Protein AF-A0A955V9G9-F1 (afdb_monomer_lite)

Foldseek 3Di:
DDDDDDDDDDDDDDDDDDDDDDDDDPPPPPPPDDDDPDPPPPWPQPDPVDPKAKFKFKDDPRHTPDDRHGLVPDDEAEFFIKIWIFMPPQAQWWKWKWWFFPNDTDTQDTGGQ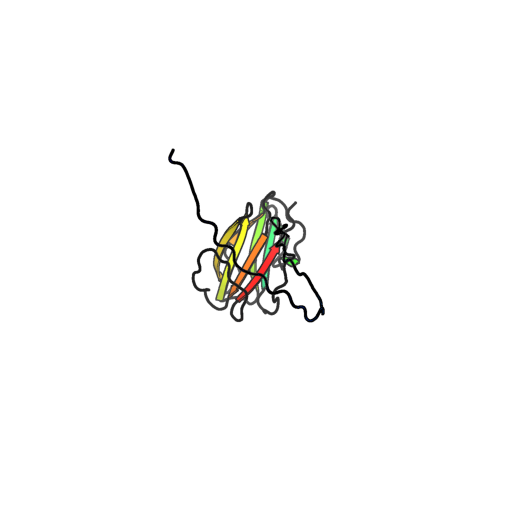HRRRTDPGIDTDHPPTQTKMKMKTFRDHDPDDPPDDDDDDPGIDIGMDGHRYD

Radius of gyration: 29.46 Å; chains: 1; bounding box: 74×49×81 Å

Secondary structure (DSSP, 8-state):
------------------------------------S----------TTSS-EEEEEEEETTEEEEEEEEGGG---B-TT-EEEEEEET-TT-EEEEEEEETTEEEEEEEEEPPTT-EEEEEEE--TTS--EEEEEEESSPPPP-SS-PPPPBTTEEEEEEE--B-

Structure (mmCIF, N/CA/C/O backbone):
data_AF-A0A955V9G9-F1
#
_entry.id   AF-A0A955V9G9-F1
#
loop_
_atom_site.group_PDB
_atom_site.id
_atom_site.type_symbol
_atom_site.label_atom_id
_atom_site.label_alt_id
_atom_site.label_comp_id
_atom_site.label_asym_id
_atom_site.label_entity_id
_atom_site.label_seq_id
_atom_site.pdbx_PDB_ins_code
_atom_site.Cartn_x
_atom_site.Cartn_y
_atom_site.Cartn_z
_atom_site.occupancy
_atom_site.B_iso_or_equiv
_atom_site.auth_seq_id
_atom_site.auth_comp_id
_atom_site.auth_asym_id
_atom_site.auth_atom_id
_atom_site.pdbx_PDB_model_num
ATOM 1 N N . MET A 1 1 ? -53.532 25.457 -41.464 1.00 41.25 1 MET A N 1
ATOM 2 C CA . MET A 1 1 ? -54.777 25.384 -42.254 1.00 41.25 1 MET A CA 1
ATOM 3 C C . MET A 1 1 ? -54.406 25.547 -43.714 1.00 41.25 1 MET A C 1
ATOM 5 O O . MET A 1 1 ? -54.031 26.644 -44.093 1.00 41.25 1 MET A O 1
ATOM 9 N N . ASN A 1 2 ? -54.375 24.443 -44.461 1.00 40.41 2 ASN A N 1
ATOM 10 C CA . ASN A 1 2 ? -54.695 24.368 -45.887 1.00 40.41 2 ASN A CA 1
ATOM 11 C C . ASN A 1 2 ? -54.819 22.885 -46.259 1.00 40.41 2 ASN A C 1
ATOM 13 O O . ASN A 1 2 ? -53.961 22.071 -45.922 1.00 40.41 2 ASN A O 1
ATOM 17 N N . ASP A 1 3 ? -55.967 22.597 -46.852 1.00 42.75 3 ASP A N 1
ATOM 18 C CA . ASP A 1 3 ? -56.542 21.314 -47.231 1.00 42.75 3 ASP A CA 1
ATOM 19 C C . ASP A 1 3 ? -55.860 20.641 -48.430 1.00 42.75 3 ASP A C 1
ATOM 21 O O . ASP A 1 3 ? -55.331 21.332 -49.295 1.00 42.75 3 ASP A O 1
ATOM 25 N N . ALA A 1 4 ? -56.024 19.307 -48.474 1.00 45.94 4 ALA A N 1
ATOM 26 C CA . ALA A 1 4 ? -56.346 18.458 -49.637 1.00 45.94 4 ALA A CA 1
ATOM 27 C C . ALA A 1 4 ? -55.446 18.503 -50.901 1.00 45.94 4 ALA A C 1
ATOM 29 O O . ALA A 1 4 ? -54.934 19.526 -51.314 1.00 45.94 4 ALA A O 1
ATOM 30 N N . ALA A 1 5 ? -55.285 17.466 -51.718 1.00 47.00 5 ALA A N 1
ATOM 31 C CA . ALA A 1 5 ? -55.581 16.041 -51.711 1.00 47.00 5 ALA A CA 1
ATOM 32 C C . ALA A 1 5 ? -55.062 15.482 -53.061 1.00 47.00 5 ALA A C 1
ATOM 34 O O . ALA A 1 5 ? -54.834 16.228 -54.010 1.00 47.00 5 ALA A O 1
ATOM 35 N N . HIS A 1 6 ? -54.999 14.150 -53.150 1.00 41.59 6 HIS A N 1
ATOM 36 C CA . HIS A 1 6 ? -55.002 13.327 -54.370 1.00 41.59 6 HIS A CA 1
ATOM 37 C C . HIS A 1 6 ? -53.745 13.300 -55.264 1.00 41.59 6 HIS A C 1
ATOM 39 O O . HIS A 1 6 ? -53.447 14.229 -56.004 1.00 41.59 6 HIS A O 1
ATOM 45 N N . ARG A 1 7 ? -53.178 12.097 -55.430 1.00 47.81 7 ARG A N 1
ATOM 46 C CA . ARG A 1 7 ? -53.623 11.185 -56.503 1.00 47.81 7 ARG A CA 1
ATOM 47 C C . ARG A 1 7 ? -53.166 9.749 -56.258 1.00 47.81 7 ARG A C 1
ATOM 49 O O . ARG A 1 7 ? -51.995 9.472 -56.030 1.00 47.81 7 ARG A O 1
ATOM 56 N N . ALA A 1 8 ? -54.149 8.861 -56.343 1.00 44.66 8 ALA A N 1
ATOM 57 C CA . ALA A 1 8 ? -53.995 7.426 -56.475 1.00 44.66 8 ALA A CA 1
ATOM 58 C C . ALA A 1 8 ? -53.426 7.070 -57.858 1.00 44.66 8 ALA A C 1
ATOM 60 O O . ALA A 1 8 ? -53.760 7.707 -58.856 1.00 44.66 8 ALA A O 1
ATOM 61 N N . GLY A 1 9 ? -52.625 6.010 -57.908 1.00 43.47 9 GLY A N 1
ATOM 62 C CA . GLY A 1 9 ? -52.141 5.390 -59.136 1.00 43.47 9 GLY A CA 1
ATOM 63 C C . GLY A 1 9 ? -51.845 3.922 -58.870 1.00 43.47 9 GLY A C 1
ATOM 64 O O . GLY A 1 9 ? -50.715 3.551 -58.582 1.00 43.47 9 GLY A O 1
ATOM 65 N N . ALA A 1 10 ? -52.898 3.108 -58.885 1.00 53.09 10 ALA A N 1
ATOM 66 C CA . ALA A 1 10 ? -52.824 1.663 -58.764 1.00 53.09 10 ALA A CA 1
ATOM 67 C C . ALA A 1 10 ? -52.354 1.034 -60.080 1.00 53.09 10 ALA A C 1
ATOM 69 O O . ALA A 1 10 ? -52.931 1.320 -61.127 1.00 53.09 10 ALA A O 1
ATOM 70 N N . SER A 1 11 ? -51.419 0.084 -60.021 1.00 49.78 11 SER A N 1
ATOM 71 C CA . SER A 1 11 ? -51.356 -0.968 -61.039 1.00 49.78 11 SER A CA 1
ATOM 72 C C . SER A 1 11 ? -50.541 -2.188 -60.605 1.00 49.78 11 SER A C 1
ATOM 74 O O . SER A 1 11 ? -49.318 -2.171 -60.610 1.00 49.78 11 SER A O 1
ATOM 76 N N . ARG A 1 12 ? -51.308 -3.262 -60.381 1.00 57.62 12 ARG A N 1
ATOM 77 C CA . ARG A 1 12 ? -51.084 -4.642 -60.845 1.00 57.62 12 ARG A CA 1
ATOM 78 C C . ARG A 1 12 ? -50.091 -5.519 -60.076 1.00 57.62 12 ARG A C 1
ATOM 80 O O . ARG A 1 12 ? -48.900 -5.571 -60.349 1.00 57.62 12 ARG A O 1
ATOM 87 N N . LEU A 1 13 ? -50.718 -6.318 -59.207 1.00 46.97 13 LEU A N 1
ATOM 88 C CA . LEU A 1 13 ? -50.333 -7.667 -58.809 1.00 46.97 13 LEU A CA 1
ATOM 89 C C . LEU A 1 13 ? -49.815 -8.510 -59.986 1.00 46.97 13 LEU A C 1
ATOM 91 O O . LEU A 1 13 ? -50.488 -8.618 -61.011 1.00 46.97 13 LEU A O 1
ATOM 95 N N . TRP A 1 14 ? -48.731 -9.237 -59.728 1.00 47.66 14 TRP A N 1
ATOM 96 C CA . TRP A 1 14 ? -48.555 -10.608 -60.197 1.00 47.66 14 TRP A CA 1
ATOM 97 C C . TRP A 1 14 ? -48.210 -11.484 -58.989 1.00 47.66 14 TRP A C 1
ATOM 99 O O . TRP A 1 14 ? -47.221 -11.254 -58.299 1.00 47.66 14 TRP A O 1
ATOM 109 N N . LEU A 1 15 ? -49.080 -12.458 -58.721 1.00 51.09 15 LEU A N 1
ATOM 110 C CA . LEU A 1 15 ? -48.867 -13.573 -57.804 1.00 51.09 15 LEU A CA 1
ATOM 111 C C . LEU A 1 15 ? -48.459 -14.791 -58.637 1.00 51.09 15 LEU A C 1
ATOM 113 O O . LEU A 1 15 ? -49.222 -15.204 -59.506 1.00 51.09 15 LEU A O 1
ATOM 117 N N . ALA A 1 16 ? -47.301 -15.370 -58.333 1.00 50.06 16 ALA A N 1
ATOM 118 C CA . ALA A 1 16 ? -46.989 -16.797 -58.472 1.00 50.06 16 ALA A CA 1
ATOM 119 C C . ALA A 1 16 ? -45.667 -17.029 -57.713 1.00 50.06 16 ALA A C 1
ATOM 121 O O . ALA A 1 16 ? -44.624 -16.535 -58.121 1.00 50.06 16 ALA A O 1
ATOM 122 N N . ALA A 1 17 ? -45.708 -17.479 -56.458 1.00 46.53 17 ALA A N 1
ATOM 123 C CA . ALA A 1 17 ? -45.807 -18.884 -56.053 1.00 46.53 17 ALA A CA 1
ATOM 124 C C . ALA A 1 17 ? -44.524 -19.673 -56.372 1.00 46.53 17 ALA A C 1
ATOM 126 O O . ALA A 1 17 ? -44.299 -20.088 -57.503 1.00 46.53 17 ALA A O 1
ATOM 127 N N . GLY A 1 18 ? -43.713 -19.916 -55.340 1.00 43.50 18 GLY A N 1
ATOM 128 C CA . GLY A 1 18 ? -42.586 -20.838 -55.416 1.00 43.50 18 GLY A CA 1
ATOM 129 C C . GLY A 1 18 ? -41.781 -20.904 -54.121 1.00 43.50 18 GLY A C 1
ATOM 130 O O . GLY A 1 18 ? -40.906 -20.078 -53.908 1.00 43.50 18 GLY A O 1
ATOM 131 N N . GLY A 1 19 ? -42.054 -21.919 -53.297 1.00 39.66 19 GLY A N 1
ATOM 132 C CA . GLY A 1 19 ? -41.047 -22.515 -52.412 1.00 39.66 19 GLY A CA 1
ATOM 133 C C . GLY A 1 19 ? -41.021 -22.029 -50.965 1.00 39.66 19 GLY A C 1
ATOM 134 O O . GLY A 1 19 ? -40.271 -21.130 -50.610 1.00 39.66 19 GLY A O 1
ATOM 135 N N . ALA A 1 20 ? -41.785 -22.704 -50.108 1.00 46.97 20 ALA A N 1
ATOM 136 C CA . ALA A 1 20 ? -41.552 -22.729 -48.671 1.00 46.97 20 ALA A CA 1
ATOM 137 C C . ALA A 1 20 ? -40.327 -23.600 -48.343 1.00 46.97 20 ALA A C 1
ATOM 139 O O . ALA A 1 20 ? -40.288 -24.750 -48.767 1.00 46.97 20 ALA A O 1
ATOM 140 N N . LEU A 1 21 ? -39.371 -23.049 -47.589 1.00 42.97 21 LEU A N 1
ATOM 141 C CA . LEU A 1 21 ? -38.311 -23.689 -46.782 1.00 42.97 21 LEU A CA 1
ATOM 142 C C . LEU A 1 21 ? -37.390 -22.526 -46.376 1.00 42.97 21 LEU A C 1
ATOM 144 O O . LEU A 1 21 ? -36.852 -21.864 -47.246 1.00 42.97 21 LEU A O 1
ATOM 148 N N . GLY A 1 22 ? -37.151 -22.130 -45.138 1.00 38.53 22 GLY A N 1
ATOM 149 C CA . GLY A 1 22 ? -37.406 -22.658 -43.814 1.00 38.53 22 GLY A CA 1
ATOM 150 C C . GLY A 1 22 ? -36.486 -21.862 -42.870 1.00 38.53 22 GLY A C 1
ATOM 151 O O . GLY A 1 22 ? -35.468 -21.329 -43.299 1.00 38.53 22 GLY A O 1
ATOM 152 N N . LEU A 1 23 ? -36.856 -21.834 -41.593 1.00 44.22 23 LEU A N 1
ATOM 153 C CA . LEU A 1 23 ? -36.069 -21.408 -40.432 1.00 44.22 23 LEU A CA 1
ATOM 154 C C . LEU A 1 23 ? -35.843 -19.910 -40.129 1.00 44.22 23 LEU A C 1
ATOM 156 O O . LEU A 1 23 ? -35.177 -19.163 -40.833 1.00 44.22 23 LEU A O 1
ATOM 160 N N . ALA A 1 24 ? -36.276 -19.613 -38.899 1.00 46.38 24 ALA A N 1
ATOM 161 C CA . ALA A 1 24 ? -35.689 -18.702 -37.922 1.00 46.38 24 ALA A CA 1
ATOM 162 C C . ALA A 1 24 ? -35.933 -17.199 -38.113 1.00 46.38 24 ALA A C 1
ATOM 164 O O . ALA A 1 24 ? -35.082 -16.424 -38.536 1.00 46.38 24 ALA A O 1
ATOM 165 N N . VAL A 1 25 ? -37.097 -16.781 -37.613 1.00 46.12 25 VAL A N 1
ATOM 166 C CA . VAL A 1 25 ? -37.274 -15.462 -37.005 1.00 46.12 25 VAL A CA 1
ATOM 167 C C . VAL A 1 25 ? -36.292 -15.345 -35.836 1.00 46.12 25 VAL A C 1
ATOM 169 O O . VAL A 1 25 ? -36.479 -15.979 -34.801 1.00 46.12 25 VAL A O 1
ATOM 172 N N . ALA A 1 26 ? -35.259 -14.527 -35.993 1.00 46.03 26 ALA A N 1
ATOM 173 C CA . ALA A 1 26 ? -34.509 -13.974 -34.875 1.00 46.03 26 ALA A CA 1
ATOM 174 C C . ALA A 1 26 ? -34.739 -12.460 -34.866 1.00 46.03 26 ALA A C 1
ATOM 176 O O . ALA A 1 26 ? -33.913 -11.672 -35.317 1.00 46.03 26 ALA A O 1
ATOM 177 N N . THR A 1 27 ? -35.906 -12.042 -34.377 1.00 44.25 27 THR A N 1
ATOM 178 C CA . THR A 1 27 ? -36.090 -10.682 -33.867 1.00 44.25 27 THR A CA 1
ATOM 179 C C . THR A 1 27 ? -35.136 -10.511 -32.695 1.00 44.25 27 THR A C 1
ATOM 181 O O . THR A 1 27 ? -35.395 -10.986 -31.591 1.00 44.25 27 THR A O 1
ATOM 184 N N . PHE A 1 28 ? -34.005 -9.863 -32.954 1.00 37.34 28 PHE A N 1
ATOM 185 C CA . PHE A 1 28 ? -33.063 -9.450 -31.928 1.00 37.34 28 PHE A CA 1
ATOM 186 C C . PHE A 1 28 ? -33.677 -8.256 -31.187 1.00 37.34 28 PHE A C 1
ATOM 188 O O . PHE A 1 28 ? -33.448 -7.094 -31.515 1.00 37.34 28 PHE A O 1
ATOM 195 N N . VAL A 1 29 ? -34.546 -8.549 -30.222 1.00 42.69 29 VAL A N 1
ATOM 196 C CA . VAL A 1 29 ? -34.969 -7.567 -29.227 1.00 42.69 29 VAL A CA 1
ATOM 197 C C . VAL A 1 29 ? -33.772 -7.374 -28.301 1.00 42.69 29 VAL A C 1
ATOM 199 O O . VAL A 1 29 ? -33.493 -8.221 -27.455 1.00 42.69 29 VAL A O 1
ATOM 202 N N . LEU A 1 30 ? -33.042 -6.272 -28.482 1.00 40.03 30 LEU A N 1
ATOM 203 C CA . LEU A 1 30 ? -32.078 -5.773 -27.500 1.00 40.03 30 LEU A CA 1
ATOM 204 C C . LEU A 1 30 ? -32.852 -5.324 -26.253 1.00 40.03 30 LEU A C 1
ATOM 206 O O . LEU A 1 30 ? -33.160 -4.150 -26.063 1.00 40.03 30 LEU A O 1
ATOM 210 N N . LEU A 1 31 ? -33.207 -6.292 -25.412 1.00 41.94 31 LEU A N 1
ATOM 211 C CA . LEU A 1 31 ? -33.536 -6.068 -24.013 1.00 41.94 31 LEU A CA 1
ATOM 212 C C . LEU A 1 31 ? -32.238 -5.661 -23.310 1.00 41.94 31 LEU A C 1
ATOM 214 O O . LEU A 1 31 ? -31.481 -6.502 -22.833 1.00 41.94 31 LEU A O 1
ATOM 218 N N . SER A 1 32 ? -31.973 -4.357 -23.272 1.00 44.78 32 SER A N 1
ATOM 219 C CA . SER A 1 32 ? -30.945 -3.739 -22.430 1.00 44.78 32 SER A CA 1
ATOM 220 C C . SER A 1 32 ? -31.371 -3.806 -20.961 1.00 44.78 32 SER A C 1
ATOM 222 O O . SER A 1 32 ? -31.716 -2.797 -20.350 1.00 44.78 32 SER A O 1
ATOM 224 N N . VAL A 1 33 ? -31.398 -5.017 -20.403 1.00 46.12 33 VAL A N 1
ATOM 225 C CA . VAL A 1 33 ? -31.645 -5.253 -18.982 1.00 46.12 33 VAL A CA 1
ATOM 226 C C . VAL A 1 33 ? -30.311 -5.538 -18.295 1.00 46.12 33 VAL A C 1
ATOM 228 O O . VAL A 1 33 ? -29.695 -6.574 -18.515 1.00 46.12 33 VAL A O 1
ATOM 231 N N . ALA A 1 34 ? -29.932 -4.576 -17.452 1.00 46.41 34 ALA A N 1
ATOM 232 C CA . ALA A 1 34 ? -29.085 -4.671 -16.264 1.00 46.41 34 ALA A CA 1
ATOM 233 C C . ALA A 1 34 ? -27.625 -5.155 -16.405 1.00 46.41 34 ALA A C 1
ATOM 235 O O . ALA A 1 34 ? -27.334 -6.343 -16.492 1.00 46.41 34 ALA A O 1
ATOM 236 N N . ARG A 1 35 ? -26.690 -4.228 -16.161 1.00 43.25 35 ARG A N 1
ATOM 237 C CA . ARG A 1 35 ? -25.701 -4.431 -15.091 1.00 43.25 35 ARG A CA 1
ATOM 238 C C . ARG A 1 35 ? -25.774 -3.231 -14.151 1.00 43.25 35 ARG A C 1
ATOM 240 O O . ARG A 1 35 ? -25.554 -2.101 -14.576 1.00 43.25 35 ARG A O 1
ATOM 247 N N . GLY A 1 36 ? -26.214 -3.491 -12.922 1.00 35.81 36 GLY A N 1
ATOM 248 C CA . GLY A 1 36 ? -26.184 -2.533 -11.821 1.00 35.81 36 GLY A CA 1
ATOM 249 C C . GLY A 1 36 ? -24.745 -2.216 -11.389 1.00 35.81 36 GLY A C 1
ATOM 250 O O . GLY A 1 36 ? -23.806 -2.810 -11.923 1.00 35.81 36 GLY A O 1
ATOM 251 N N . PRO A 1 37 ? -24.572 -1.256 -10.467 1.00 49.44 37 PRO A N 1
ATOM 252 C CA . PRO A 1 37 ? -23.264 -0.827 -9.995 1.00 49.44 37 PRO A CA 1
ATOM 253 C C . PRO A 1 37 ? -22.626 -1.920 -9.127 1.00 49.44 37 PRO A C 1
ATOM 255 O O . PRO A 1 37 ? -23.337 -2.669 -8.462 1.00 49.44 37 PRO A O 1
ATOM 258 N N . ASP A 1 38 ? -21.296 -1.979 -9.144 1.00 44.91 38 ASP A N 1
ATOM 259 C CA . ASP A 1 38 ? -20.478 -2.709 -8.171 1.00 44.91 38 ASP A CA 1
ATOM 260 C C . ASP A 1 38 ? -20.820 -4.199 -8.006 1.00 44.91 38 ASP A C 1
ATOM 262 O O . ASP A 1 38 ? -21.136 -4.689 -6.922 1.00 44.91 38 ASP A O 1
ATOM 266 N N . GLU A 1 39 ? -20.650 -4.976 -9.078 1.00 37.69 39 GLU A N 1
ATOM 267 C CA . GLU A 1 39 ? -20.232 -6.359 -8.866 1.00 37.69 39 GLU A CA 1
ATOM 268 C C . GLU A 1 39 ? -18.779 -6.279 -8.405 1.00 37.69 39 GLU A C 1
ATOM 270 O O . GLU A 1 39 ? -17.881 -6.027 -9.211 1.00 37.69 39 GLU A O 1
ATOM 275 N N . ALA A 1 40 ? -18.582 -6.374 -7.086 1.00 43.44 40 ALA A N 1
ATOM 276 C CA . ALA A 1 40 ? -17.289 -6.527 -6.447 1.00 43.44 40 ALA A CA 1
ATOM 277 C C . ALA A 1 40 ? -16.521 -7.612 -7.202 1.00 43.44 40 ALA A C 1
ATOM 279 O O . ALA A 1 40 ? -16.743 -8.811 -7.006 1.00 43.44 40 ALA A O 1
ATOM 280 N N . ALA A 1 41 ? -15.663 -7.173 -8.122 1.00 35.09 41 ALA A N 1
ATOM 281 C CA . ALA A 1 41 ? -14.718 -8.028 -8.788 1.00 35.09 41 ALA A CA 1
ATOM 282 C C . ALA A 1 41 ? -13.890 -8.632 -7.662 1.00 35.09 41 ALA A C 1
ATOM 284 O O . ALA A 1 41 ? -13.077 -7.957 -7.030 1.00 35.09 41 ALA A O 1
ATOM 285 N N . ARG A 1 42 ? -14.170 -9.903 -7.360 1.00 39.06 42 ARG A N 1
ATOM 286 C CA . ARG A 1 42 ? -13.248 -10.772 -6.641 1.00 39.06 42 ARG A CA 1
ATOM 287 C C . ARG A 1 42 ? -11.892 -10.500 -7.291 1.00 39.06 42 ARG A C 1
ATOM 289 O O . ARG A 1 42 ? -11.851 -10.611 -8.517 1.00 39.06 42 ARG A O 1
ATOM 296 N N . PRO A 1 43 ? -10.863 -10.042 -6.556 1.00 41.41 43 PRO A N 1
ATOM 297 C CA . PRO A 1 43 ? -9.617 -9.663 -7.191 1.00 41.41 43 PRO A CA 1
ATOM 298 C C . PRO A 1 43 ? -9.135 -10.888 -7.954 1.00 41.41 43 PRO A C 1
ATOM 300 O O . PRO A 1 43 ? -8.804 -11.915 -7.359 1.00 41.41 43 PRO A O 1
ATOM 303 N N . ASP A 1 44 ? -9.172 -10.802 -9.284 1.00 34.34 44 ASP A N 1
ATOM 304 C CA . ASP A 1 44 ? -8.331 -11.646 -10.096 1.00 34.34 44 ASP A CA 1
ATOM 305 C C . ASP A 1 44 ? -6.939 -11.364 -9.550 1.00 34.34 44 ASP A C 1
ATOM 307 O O . ASP A 1 44 ? -6.457 -10.229 -9.613 1.00 34.34 44 ASP A O 1
ATOM 311 N N . ALA A 1 45 ? -6.336 -12.376 -8.931 1.00 42.78 45 ALA A N 1
ATOM 312 C CA . ALA A 1 45 ? -4.917 -12.418 -8.641 1.00 42.78 45 ALA A CA 1
ATOM 313 C C . ALA A 1 45 ? -4.188 -12.387 -9.994 1.00 42.78 45 ALA A C 1
ATOM 315 O O . ALA A 1 45 ? -3.670 -13.390 -10.484 1.00 42.78 45 ALA A O 1
ATOM 316 N N . ALA A 1 46 ? -4.254 -11.242 -10.669 1.00 40.53 46 ALA A N 1
ATOM 317 C CA . ALA A 1 46 ? -3.694 -11.004 -11.972 1.00 40.53 46 ALA A CA 1
ATOM 318 C C . ALA A 1 46 ? -2.185 -10.896 -11.768 1.00 40.53 46 ALA A C 1
ATOM 320 O O . ALA A 1 46 ? -1.640 -9.847 -11.453 1.00 40.53 46 ALA A O 1
ATOM 321 N N . ALA A 1 47 ? -1.542 -12.053 -11.914 1.00 41.19 47 ALA A N 1
ATOM 322 C CA . ALA A 1 47 ? -0.105 -12.263 -11.956 1.00 41.19 47 ALA A CA 1
ATOM 323 C C . ALA A 1 47 ? 0.672 -11.854 -10.689 1.00 41.19 47 ALA A C 1
ATOM 325 O O . ALA A 1 47 ? 1.557 -11.002 -10.723 1.00 41.19 47 ALA A O 1
ATOM 326 N N . ALA A 1 48 ? 0.507 -12.642 -9.622 1.00 41.09 48 ALA A N 1
ATOM 327 C CA . ALA A 1 48 ? 1.549 -12.873 -8.609 1.00 41.09 48 ALA A CA 1
ATOM 328 C C . ALA A 1 48 ? 2.767 -13.653 -9.182 1.00 41.09 48 ALA A C 1
ATOM 330 O O . ALA A 1 48 ? 3.296 -14.566 -8.555 1.00 41.09 48 ALA A O 1
ATOM 331 N N . GLY A 1 49 ? 3.179 -13.346 -10.418 1.00 40.25 49 GLY A N 1
ATOM 332 C CA . GLY A 1 49 ? 4.343 -13.932 -11.099 1.00 40.25 49 GLY A CA 1
ATOM 333 C C . GLY A 1 49 ? 5.615 -13.095 -10.950 1.00 40.25 49 GLY A C 1
ATOM 334 O O . GLY A 1 49 ? 6.658 -13.442 -11.497 1.00 40.25 49 GLY A O 1
ATOM 335 N N . GLY A 1 50 ? 5.522 -11.980 -10.228 1.00 57.62 50 GLY A N 1
ATOM 336 C CA . GLY A 1 50 ? 6.640 -11.123 -9.883 1.00 57.62 50 GLY A CA 1
ATOM 337 C C . GLY A 1 50 ? 7.393 -11.579 -8.644 1.00 57.62 50 GLY A C 1
ATOM 338 O O . GLY A 1 50 ? 6.795 -12.071 -7.692 1.00 57.62 50 GLY A O 1
ATOM 339 N N . THR A 1 51 ? 8.710 -11.372 -8.613 1.00 70.94 51 THR A N 1
ATOM 340 C CA . THR A 1 51 ? 9.507 -11.563 -7.389 1.00 70.94 51 THR A CA 1
ATOM 341 C C . THR A 1 51 ? 9.231 -10.486 -6.337 1.00 70.94 51 THR A C 1
ATOM 343 O O . THR A 1 51 ? 9.433 -10.739 -5.153 1.00 70.94 51 THR A O 1
ATOM 346 N N . ARG A 1 52 ? 8.746 -9.307 -6.754 1.00 88.12 52 ARG A N 1
ATOM 347 C CA . ARG A 1 52 ? 8.498 -8.147 -5.888 1.00 88.12 52 ARG A CA 1
ATOM 348 C C . ARG A 1 52 ? 7.189 -8.318 -5.132 1.00 88.12 52 ARG A C 1
ATOM 350 O O . ARG A 1 52 ? 6.195 -8.752 -5.710 1.00 88.12 52 ARG A O 1
ATOM 357 N N . ARG A 1 53 ? 7.166 -7.951 -3.851 1.00 90.12 53 ARG A N 1
ATOM 358 C CA . ARG A 1 53 ? 5.963 -8.080 -3.012 1.00 90.12 53 ARG A CA 1
ATOM 359 C C . ARG A 1 53 ? 5.724 -6.825 -2.202 1.00 90.12 53 ARG A C 1
ATOM 361 O O . ARG A 1 53 ? 6.653 -6.310 -1.586 1.00 90.12 53 ARG A O 1
ATOM 368 N N . VAL A 1 54 ? 4.477 -6.366 -2.186 1.00 92.69 54 VAL A N 1
ATOM 369 C CA . VAL A 1 54 ? 4.037 -5.312 -1.270 1.00 92.69 54 VAL A CA 1
ATOM 370 C C . VAL A 1 54 ? 3.730 -5.953 0.078 1.00 92.69 54 VAL A C 1
ATOM 372 O O . VAL A 1 54 ? 2.975 -6.920 0.162 1.00 92.69 54 VAL A O 1
ATOM 375 N N . GLU A 1 55 ? 4.332 -5.406 1.121 1.00 95.31 55 GLU A N 1
ATOM 376 C CA . GLU A 1 55 ? 4.204 -5.845 2.504 1.00 95.31 55 GLU A CA 1
ATOM 377 C C . GLU A 1 55 ? 3.816 -4.655 3.374 1.00 95.31 55 GLU A C 1
ATOM 379 O O . GLU A 1 55 ? 4.109 -3.502 3.046 1.00 95.31 55 GLU A O 1
ATOM 384 N N . VAL A 1 56 ? 3.186 -4.919 4.512 1.00 95.88 56 VAL A N 1
ATOM 385 C CA . VAL A 1 56 ? 2.843 -3.883 5.480 1.00 95.88 56 VAL A CA 1
ATOM 386 C C . VAL A 1 56 ? 3.268 -4.256 6.889 1.00 95.88 56 VAL A C 1
ATOM 388 O O . VAL A 1 56 ? 3.204 -5.410 7.313 1.00 95.88 56 VAL A O 1
ATOM 391 N N . THR 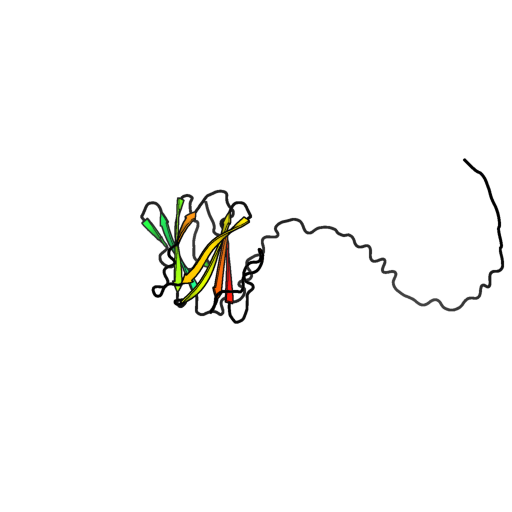A 1 57 ? 3.664 -3.237 7.637 1.00 96.88 57 THR A N 1
ATOM 392 C CA . THR A 1 57 ? 3.770 -3.289 9.092 1.00 96.88 57 THR A CA 1
ATOM 393 C C . THR A 1 57 ? 2.601 -2.510 9.669 1.00 96.88 57 THR A C 1
ATOM 395 O O . THR A 1 57 ? 2.417 -1.338 9.345 1.00 96.88 57 THR A O 1
ATOM 398 N N . VAL A 1 58 ? 1.804 -3.148 10.521 1.00 96.38 58 VAL A N 1
ATOM 399 C CA . VAL A 1 58 ? 0.611 -2.542 11.121 1.00 96.38 58 VAL A CA 1
ATOM 400 C C . VAL A 1 58 ? 0.831 -2.368 12.613 1.00 96.38 58 VAL A C 1
ATOM 402 O O . VAL A 1 58 ? 1.219 -3.314 13.297 1.00 96.38 58 VAL A O 1
ATOM 405 N N . ALA A 1 59 ? 0.537 -1.181 13.133 1.00 97.25 59 ALA A N 1
ATOM 406 C CA . ALA A 1 59 ? 0.625 -0.877 14.552 1.00 97.25 59 ALA A CA 1
ATOM 407 C C . ALA A 1 59 ? -0.669 -0.257 15.091 1.00 97.25 59 ALA A C 1
ATOM 409 O O . ALA A 1 59 ? -1.217 0.678 14.505 1.00 97.25 59 ALA A O 1
ATOM 410 N N . ARG A 1 60 ? -1.091 -0.715 16.274 1.00 95.75 60 ARG A N 1
ATOM 411 C CA . ARG A 1 60 ? -2.224 -0.178 17.036 1.00 95.75 60 ARG A CA 1
ATOM 412 C C . ARG A 1 60 ? -1.731 0.407 18.345 1.00 95.75 60 ARG A C 1
ATOM 414 O O . ARG A 1 60 ? -1.106 -0.295 19.135 1.00 95.75 60 ARG A O 1
ATOM 421 N N . ALA A 1 61 ? -1.994 1.694 18.573 1.00 93.62 61 ALA A N 1
ATOM 422 C CA . ALA A 1 61 ? -1.582 2.396 19.794 1.00 93.62 61 ALA A CA 1
ATOM 423 C C . ALA A 1 61 ? -0.094 2.166 20.169 1.00 93.62 61 ALA A C 1
ATOM 425 O O . ALA A 1 61 ? 0.253 2.014 21.335 1.00 93.62 61 ALA A O 1
ATOM 426 N N . GLY A 1 62 ? 0.785 2.102 19.160 1.00 91.31 62 GLY A N 1
ATOM 427 C CA . GLY A 1 62 ? 2.226 1.875 19.337 1.00 91.31 62 GLY A CA 1
ATOM 428 C C . GLY A 1 62 ? 2.664 0.409 19.451 1.00 91.31 62 GLY A C 1
ATOM 429 O O . GLY A 1 62 ? 3.861 0.157 19.498 1.00 91.31 62 GLY A O 1
ATOM 430 N N . THR A 1 63 ? 1.736 -0.550 19.448 1.00 96.44 63 THR A N 1
ATOM 431 C CA . THR A 1 63 ? 2.046 -1.988 19.433 1.00 96.44 63 THR A CA 1
ATOM 432 C C . THR A 1 63 ? 1.978 -2.527 18.011 1.00 96.44 63 THR A C 1
ATOM 434 O O . THR A 1 63 ? 0.943 -2.388 17.360 1.00 96.44 63 THR A O 1
ATOM 437 N N . THR A 1 64 ? 3.053 -3.154 17.533 1.00 97.00 64 THR A N 1
ATOM 438 C CA . THR A 1 64 ? 3.071 -3.849 16.237 1.00 97.00 64 THR A CA 1
ATOM 439 C C . THR A 1 64 ? 2.181 -5.091 16.294 1.00 97.00 64 THR A C 1
ATOM 441 O O . THR A 1 64 ? 2.368 -5.949 17.153 1.00 97.00 64 THR A O 1
ATOM 444 N N . LEU A 1 65 ? 1.207 -5.172 15.388 1.00 96.50 65 LEU A N 1
ATOM 445 C CA . LEU A 1 65 ? 0.303 -6.314 15.220 1.00 96.50 65 LEU A CA 1
ATOM 446 C C . LEU A 1 65 ? 0.792 -7.263 14.123 1.00 96.50 65 LEU A C 1
ATOM 448 O O . LEU A 1 65 ? 0.739 -8.477 14.285 1.00 96.50 65 LEU A O 1
ATOM 452 N N . TYR A 1 66 ? 1.283 -6.685 13.027 1.00 96.75 66 TYR A N 1
ATOM 453 C CA . TYR A 1 66 ? 1.850 -7.390 11.883 1.00 96.75 66 TYR A CA 1
ATOM 454 C C . TYR A 1 66 ? 3.159 -6.710 11.503 1.00 96.75 66 TYR A C 1
ATOM 456 O O . TYR A 1 66 ? 3.227 -5.480 11.486 1.00 96.75 66 TYR A O 1
ATOM 464 N N . GLU A 1 67 ? 4.181 -7.493 11.185 1.00 95.94 67 GLU A N 1
ATOM 465 C CA . GLU A 1 67 ? 5.493 -6.999 10.775 1.00 95.94 67 GLU A CA 1
ATOM 466 C C . GLU A 1 67 ? 5.815 -7.534 9.381 1.00 95.94 67 GLU A C 1
ATOM 468 O O . GLU A 1 67 ? 5.879 -8.749 9.194 1.00 95.94 67 GLU A O 1
ATOM 473 N N . ARG A 1 68 ? 5.983 -6.624 8.410 1.00 93.75 68 ARG A N 1
ATOM 474 C CA . ARG A 1 68 ? 6.280 -6.936 6.998 1.00 93.75 68 ARG A CA 1
ATOM 475 C C . ARG A 1 68 ? 5.439 -8.096 6.437 1.00 93.75 68 ARG A C 1
ATOM 477 O O . ARG A 1 68 ? 5.954 -8.991 5.767 1.00 93.75 68 ARG A O 1
ATOM 484 N N . ALA A 1 69 ? 4.143 -8.085 6.736 1.00 94.06 69 ALA A N 1
ATOM 485 C CA . ALA A 1 69 ? 3.207 -9.110 6.294 1.00 94.06 69 ALA A CA 1
ATOM 486 C C . ALA A 1 69 ? 2.669 -8.787 4.889 1.00 94.06 69 ALA A C 1
ATOM 488 O O . ALA A 1 69 ? 2.413 -7.614 4.599 1.00 94.06 69 ALA A O 1
ATOM 489 N N . PRO A 1 70 ? 2.452 -9.787 4.018 1.00 92.19 70 PRO A N 1
ATOM 490 C CA . PRO A 1 70 ? 1.672 -9.601 2.797 1.00 92.19 70 PRO A CA 1
ATOM 491 C C . PRO A 1 70 ? 0.271 -9.066 3.115 1.00 92.19 70 PRO A C 1
ATOM 493 O O . PRO A 1 70 ? -0.319 -9.438 4.130 1.00 92.19 70 PRO A O 1
ATOM 496 N N . LEU A 1 71 ? -0.289 -8.224 2.238 1.00 89.94 71 LEU A N 1
ATOM 497 C CA . LEU A 1 71 ? -1.637 -7.678 2.452 1.00 89.94 71 LEU A CA 1
ATOM 498 C C . LEU A 1 71 ? -2.722 -8.766 2.478 1.00 89.94 71 LEU A C 1
ATOM 500 O O . LEU A 1 71 ? -3.710 -8.616 3.191 1.00 89.94 71 LEU A O 1
ATOM 504 N N . ASP A 1 72 ? -2.523 -9.859 1.739 1.00 88.12 72 ASP A N 1
ATOM 505 C CA . ASP A 1 72 ? -3.439 -11.006 1.694 1.00 88.12 72 ASP A CA 1
ATOM 506 C C . ASP A 1 72 ? -3.491 -11.800 3.013 1.00 88.12 72 ASP A C 1
ATOM 508 O O . ASP A 1 72 ? -4.466 -12.505 3.272 1.00 88.12 72 ASP A O 1
ATOM 512 N N . ASP A 1 73 ? -2.468 -11.658 3.862 1.00 90.75 73 ASP A N 1
ATOM 513 C CA . ASP A 1 73 ? -2.332 -12.393 5.126 1.00 90.75 73 ASP A CA 1
ATOM 514 C C . ASP A 1 73 ? -2.855 -11.597 6.336 1.00 90.75 73 ASP A C 1
ATOM 516 O O . ASP A 1 73 ? -2.779 -12.058 7.480 1.00 90.75 73 ASP A O 1
ATOM 520 N N . LEU A 1 74 ? -3.373 -10.386 6.115 1.00 89.50 74 LEU A N 1
ATOM 521 C CA . LEU A 1 74 ? -3.876 -9.546 7.194 1.00 89.50 74 LEU A CA 1
ATOM 522 C C . LEU A 1 74 ? -5.215 -10.072 7.714 1.00 89.50 74 LEU A C 1
ATOM 524 O O . LEU A 1 74 ? -6.161 -10.315 6.966 1.00 89.50 74 LEU A O 1
ATOM 528 N N . GLY A 1 75 ? -5.312 -10.190 9.036 1.00 89.12 75 GLY A N 1
ATOM 529 C CA . GLY A 1 75 ? -6.595 -10.324 9.713 1.00 89.12 75 GLY A CA 1
ATOM 530 C C . GLY A 1 75 ? -7.339 -8.984 9.819 1.00 89.12 75 GLY A C 1
ATOM 531 O O . GLY A 1 75 ? -6.892 -7.969 9.284 1.00 89.12 75 GLY A O 1
ATOM 532 N N . PRO A 1 76 ? -8.454 -8.953 10.569 1.00 90.06 76 PRO A N 1
ATOM 533 C CA . PRO A 1 76 ? -9.258 -7.748 10.727 1.00 90.06 76 PRO A CA 1
ATOM 534 C C . PRO A 1 76 ? -8.463 -6.588 11.335 1.00 90.06 76 PRO A C 1
ATOM 536 O O . PRO A 1 76 ? -7.839 -6.727 12.394 1.00 90.06 76 PRO A O 1
ATOM 539 N N . LEU A 1 77 ? -8.542 -5.432 10.688 1.00 91.69 77 LEU A N 1
ATOM 540 C CA . LEU A 1 77 ? -7.974 -4.166 11.135 1.00 91.69 77 LEU A CA 1
ATOM 541 C C . LEU A 1 77 ? -9.037 -3.343 11.867 1.00 91.69 77 LEU A C 1
ATOM 543 O O . LEU A 1 77 ? -10.235 -3.556 11.687 1.00 91.69 77 LEU A O 1
ATOM 547 N N . ALA A 1 78 ? -8.609 -2.411 12.713 1.00 92.38 78 ALA A N 1
ATOM 548 C CA . ALA A 1 78 ? -9.510 -1.497 13.408 1.00 92.38 78 ALA A CA 1
ATOM 549 C C . ALA A 1 78 ? -9.248 -0.050 13.006 1.00 92.38 78 ALA A C 1
ATOM 551 O O . ALA A 1 78 ? -8.157 0.315 12.566 1.00 92.38 78 ALA A O 1
ATOM 552 N N . ASP A 1 79 ? -10.265 0.775 13.230 1.00 91.88 79 ASP A N 1
ATOM 553 C CA . ASP A 1 79 ? -10.163 2.225 13.122 1.00 91.88 79 ASP A CA 1
ATOM 554 C C . ASP A 1 79 ? -8.963 2.768 13.918 1.00 91.88 79 ASP A C 1
ATOM 556 O O . ASP A 1 79 ? -8.770 2.438 15.093 1.00 91.88 79 ASP A O 1
ATOM 560 N N . GLY A 1 80 ? -8.147 3.593 13.264 1.00 91.88 80 GLY A N 1
ATOM 561 C CA . GLY A 1 80 ? -6.947 4.192 13.842 1.00 91.88 80 GLY A CA 1
ATOM 562 C C . GLY A 1 80 ? -5.682 3.326 13.788 1.00 91.88 80 GLY A C 1
ATOM 563 O O . GLY A 1 80 ? -4.627 3.794 14.228 1.00 91.88 80 GLY A O 1
ATOM 564 N N . ASP A 1 81 ? -5.735 2.106 13.241 1.00 94.94 81 ASP A N 1
ATOM 565 C CA . ASP A 1 81 ? -4.519 1.339 12.954 1.00 94.94 81 ASP A CA 1
ATOM 566 C C . ASP A 1 81 ? -3.629 2.092 11.963 1.00 94.94 81 ASP A C 1
ATOM 568 O O . ASP A 1 81 ? -4.105 2.671 10.984 1.00 94.94 81 ASP A O 1
ATOM 572 N N . ARG A 1 82 ? -2.316 2.075 12.209 1.00 95.19 82 ARG A N 1
ATOM 573 C CA . ARG A 1 82 ? -1.320 2.688 11.327 1.00 95.19 82 ARG A CA 1
ATOM 574 C C . ARG A 1 82 ? -0.616 1.614 10.524 1.00 95.19 82 ARG A C 1
ATOM 576 O O . ARG A 1 82 ? -0.013 0.722 11.113 1.00 95.19 82 ARG A O 1
ATOM 583 N N . MET A 1 83 ? -0.657 1.729 9.206 1.00 94.44 83 MET A N 1
ATOM 584 C CA . MET A 1 83 ? 0.011 0.825 8.278 1.00 94.44 83 MET A CA 1
ATOM 585 C C . MET A 1 83 ? 1.185 1.540 7.620 1.00 94.44 83 MET A C 1
ATOM 587 O O . MET A 1 83 ? 1.022 2.606 7.030 1.00 94.44 83 MET A O 1
ATOM 591 N N . MET A 1 84 ? 2.363 0.940 7.703 1.00 95.44 84 MET A N 1
ATOM 592 C CA . MET A 1 84 ? 3.554 1.357 6.977 1.00 95.44 84 MET A CA 1
ATOM 593 C C . MET A 1 84 ? 3.795 0.373 5.842 1.00 95.44 84 MET A C 1
ATOM 595 O O . MET A 1 84 ? 3.814 -0.835 6.073 1.00 95.44 84 MET A O 1
ATOM 599 N N . VAL A 1 85 ? 3.943 0.885 4.624 1.00 95.69 85 VAL A N 1
ATOM 600 C CA . VAL A 1 85 ? 4.121 0.064 3.422 1.00 95.69 85 VAL A CA 1
ATOM 601 C C . VAL A 1 85 ? 5.605 -0.190 3.190 1.00 95.69 85 VAL A C 1
ATOM 603 O O . VAL A 1 85 ? 6.437 0.698 3.351 1.00 95.69 85 VAL A O 1
ATOM 606 N N . SER A 1 86 ? 5.934 -1.403 2.775 1.00 96.12 86 SER A N 1
ATOM 607 C CA . SER A 1 86 ? 7.269 -1.787 2.335 1.00 96.12 86 SER A CA 1
ATOM 608 C C . SER A 1 86 ? 7.171 -2.659 1.088 1.00 96.12 86 SER A C 1
ATOM 610 O O . SER A 1 86 ? 6.128 -3.247 0.799 1.00 96.12 86 SER A O 1
ATOM 612 N N . VAL A 1 87 ? 8.248 -2.723 0.317 1.00 95.44 87 VAL A N 1
ATOM 613 C CA . VAL A 1 87 ? 8.335 -3.540 -0.888 1.00 95.44 87 VAL A CA 1
ATOM 614 C C . VAL A 1 87 ? 9.550 -4.444 -0.775 1.00 95.44 87 VAL A C 1
ATOM 616 O O . VAL A 1 87 ? 10.691 -3.983 -0.756 1.00 95.44 87 VAL A O 1
ATOM 619 N N . ARG A 1 88 ? 9.314 -5.752 -0.721 1.0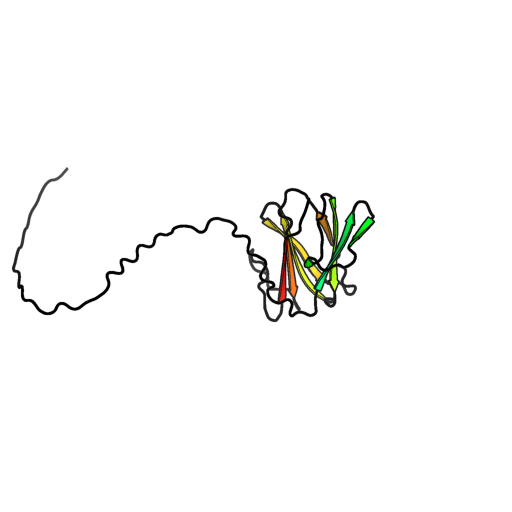0 94.00 88 ARG A N 1
ATOM 620 C CA . ARG A 1 88 ? 10.378 -6.755 -0.764 1.00 94.00 88 ARG A CA 1
ATOM 621 C C . ARG A 1 88 ? 10.846 -6.963 -2.199 1.00 94.00 88 ARG A C 1
ATOM 623 O O . ARG A 1 88 ? 10.021 -7.023 -3.112 1.00 94.00 88 ARG A O 1
ATOM 630 N N . ASP A 1 89 ? 12.164 -7.074 -2.378 1.00 91.25 89 ASP A N 1
ATOM 631 C CA . ASP A 1 89 ? 12.833 -7.305 -3.668 1.00 91.25 89 ASP A CA 1
ATOM 632 C C . ASP A 1 89 ? 12.494 -6.256 -4.750 1.00 91.25 89 ASP A C 1
ATOM 634 O O . ASP A 1 89 ? 12.618 -6.517 -5.946 1.00 91.25 89 ASP A O 1
ATOM 638 N N . GLY A 1 90 ? 12.051 -5.061 -4.339 1.00 90.38 90 GLY A N 1
ATOM 639 C CA . GLY A 1 90 ? 11.586 -3.994 -5.231 1.00 90.38 90 GLY A CA 1
ATOM 640 C C . GLY A 1 90 ? 12.368 -2.686 -5.141 1.00 90.38 90 GLY A C 1
ATOM 641 O O . GLY A 1 90 ? 11.887 -1.687 -5.664 1.00 90.38 90 GLY A O 1
ATOM 642 N N . ALA A 1 91 ? 13.536 -2.670 -4.494 1.00 92.75 91 ALA A N 1
ATOM 643 C CA . ALA A 1 91 ? 14.391 -1.485 -4.413 1.00 92.75 91 ALA A CA 1
ATOM 644 C C . ALA A 1 91 ? 14.640 -0.871 -5.804 1.00 92.75 91 ALA A C 1
ATOM 646 O O . ALA A 1 91 ? 14.920 -1.583 -6.772 1.00 92.75 91 ALA A O 1
ATOM 647 N N . GLY A 1 92 ? 14.491 0.451 -5.914 1.00 92.44 92 GLY A N 1
ATOM 648 C CA . GLY A 1 92 ? 14.657 1.199 -7.161 1.00 92.44 92 GLY A CA 1
ATOM 649 C C . GLY A 1 92 ? 13.496 1.091 -8.157 1.00 92.44 92 GLY A C 1
ATOM 650 O O . GLY A 1 92 ? 13.426 1.919 -9.071 1.00 92.44 92 GLY A O 1
ATOM 651 N N . ALA A 1 93 ? 12.566 0.145 -7.981 1.00 93.94 93 ALA A N 1
ATOM 652 C CA . ALA A 1 93 ? 11.359 0.054 -8.798 1.00 93.94 93 ALA A CA 1
ATOM 653 C C . ALA A 1 93 ? 10.477 1.293 -8.603 1.00 93.94 93 ALA A C 1
ATOM 655 O O . ALA A 1 93 ? 10.528 1.974 -7.577 1.00 93.94 93 ALA A O 1
ATOM 656 N N . PHE A 1 94 ? 9.640 1.585 -9.588 1.00 94.75 94 PHE A N 1
ATOM 657 C CA . PHE A 1 94 ? 8.618 2.607 -9.470 1.00 94.75 94 PHE A CA 1
ATOM 658 C C . PHE A 1 94 ? 7.363 2.019 -8.821 1.00 94.75 94 PHE A C 1
ATOM 660 O O . PHE A 1 94 ? 6.805 1.043 -9.318 1.00 94.75 94 PHE A O 1
ATOM 667 N N . LEU A 1 95 ? 6.910 2.615 -7.721 1.00 94.75 95 LEU A N 1
ATOM 668 C CA . LEU A 1 95 ? 5.674 2.260 -7.038 1.00 94.75 95 LEU A CA 1
ATOM 669 C C . LEU A 1 95 ? 4.654 3.381 -7.218 1.00 94.75 95 LEU A C 1
ATOM 671 O O . LEU A 1 95 ? 4.880 4.520 -6.809 1.00 94.75 95 LEU A O 1
ATOM 675 N N . ARG A 1 96 ? 3.484 3.014 -7.737 1.00 94.12 96 ARG A N 1
ATOM 676 C CA . ARG A 1 96 ? 2.263 3.801 -7.582 1.00 94.12 96 ARG A CA 1
ATOM 677 C C . ARG A 1 96 ? 1.313 3.058 -6.659 1.00 94.12 96 ARG A C 1
ATOM 679 O O . ARG A 1 96 ? 0.905 1.940 -6.970 1.00 94.12 96 ARG A O 1
ATOM 686 N N . LEU A 1 97 ? 0.954 3.681 -5.545 1.00 93.38 97 LEU A N 1
ATOM 687 C CA . LEU A 1 97 ? 0.014 3.156 -4.566 1.00 93.38 97 LEU A CA 1
ATOM 688 C C . LEU A 1 97 ? -1.198 4.078 -4.493 1.00 93.38 97 LEU A C 1
ATOM 690 O O . LEU A 1 97 ? -1.072 5.286 -4.277 1.00 93.38 97 LEU A O 1
ATOM 694 N N . GLU A 1 98 ? -2.378 3.492 -4.635 1.00 93.25 98 GLU A N 1
ATOM 695 C CA . GLU A 1 98 ? -3.642 4.186 -4.450 1.00 93.25 98 GLU A CA 1
ATOM 696 C C . GLU A 1 98 ? -4.461 3.508 -3.356 1.00 93.25 98 GLU A C 1
ATOM 698 O O . GLU A 1 98 ? -4.505 2.280 -3.258 1.00 93.25 98 GLU A O 1
ATOM 703 N N . ALA A 1 99 ? -5.124 4.328 -2.549 1.00 91.00 99 ALA A N 1
ATOM 704 C CA . ALA A 1 99 ? -6.098 3.886 -1.568 1.00 91.00 99 ALA A CA 1
ATOM 705 C C . ALA A 1 99 ? -7.498 4.280 -2.030 1.00 91.00 99 ALA A C 1
ATOM 707 O O . ALA A 1 99 ? -7.690 5.344 -2.626 1.00 91.00 99 ALA A O 1
ATOM 708 N N . ARG A 1 100 ? -8.470 3.404 -1.784 1.00 88.69 100 ARG A N 1
ATOM 709 C CA . ARG A 1 100 ? -9.879 3.711 -1.985 1.00 88.69 100 ARG A CA 1
ATOM 710 C C . ARG A 1 100 ? -10.407 4.371 -0.720 1.00 88.69 100 ARG A C 1
ATOM 712 O O . ARG A 1 100 ? -10.293 3.813 0.366 1.00 88.69 100 ARG A O 1
ATOM 719 N N . ASP A 1 101 ? -10.983 5.551 -0.890 1.00 80.12 101 ASP A N 1
ATOM 720 C CA . ASP A 1 101 ? -11.668 6.293 0.159 1.00 80.12 101 ASP A CA 1
ATOM 721 C C . ASP A 1 101 ? -12.982 6.850 -0.392 1.00 80.12 101 ASP A C 1
ATOM 723 O O . ASP A 1 101 ? -13.028 7.380 -1.506 1.00 80.12 101 ASP A O 1
ATOM 727 N N . GLU A 1 102 ? -14.074 6.660 0.350 1.00 80.56 102 GLU A N 1
ATOM 728 C CA . GLU A 1 102 ? -15.434 7.054 -0.058 1.00 80.56 102 GLU A CA 1
ATOM 729 C C . GLU A 1 102 ? -15.781 6.660 -1.513 1.00 80.56 102 GLU A C 1
ATOM 731 O O . GLU A 1 102 ? -16.350 7.430 -2.290 1.00 80.56 102 GLU A O 1
ATOM 736 N N . GLY A 1 103 ? -15.374 5.454 -1.925 1.00 82.81 103 GLY A N 1
ATOM 737 C CA . GLY A 1 103 ? -15.621 4.918 -3.266 1.00 82.81 103 GLY A CA 1
ATOM 738 C C . GLY A 1 103 ? -14.689 5.442 -4.367 1.00 82.81 103 GLY A C 1
ATOM 739 O O . GLY A 1 103 ? -14.747 4.927 -5.487 1.00 82.81 103 GLY A O 1
ATOM 740 N N . ARG A 1 104 ? -13.795 6.394 -4.074 1.00 86.69 104 ARG A N 1
ATOM 741 C CA . ARG A 1 104 ? -12.837 6.984 -5.022 1.00 86.69 104 ARG A CA 1
ATOM 742 C C . ARG A 1 104 ? -11.423 6.479 -4.769 1.00 86.69 104 ARG A C 1
ATOM 744 O O . ARG A 1 104 ? -10.996 6.357 -3.631 1.00 86.69 104 ARG A O 1
ATOM 751 N N . TRP A 1 105 ? -10.677 6.237 -5.840 1.00 89.44 105 TRP A N 1
ATOM 752 C CA . TRP A 1 105 ? -9.246 5.957 -5.747 1.00 89.44 105 TRP A CA 1
ATOM 753 C C . TRP A 1 105 ? -8.457 7.262 -5.662 1.00 89.44 105 TRP A C 1
ATOM 755 O O . TRP A 1 105 ? -8.639 8.150 -6.497 1.00 89.44 105 TRP A O 1
ATOM 765 N N . ALA A 1 106 ? -7.573 7.363 -4.675 1.00 88.94 106 ALA A N 1
ATOM 766 C CA . ALA A 1 106 ? -6.666 8.485 -4.490 1.00 88.94 106 ALA A CA 1
ATOM 767 C C . ALA A 1 106 ? -5.218 7.987 -4.429 1.00 88.94 106 ALA A C 1
ATOM 769 O O . ALA A 1 106 ? -4.924 6.998 -3.758 1.00 88.94 106 ALA A O 1
ATOM 770 N N . SER A 1 107 ? -4.312 8.686 -5.119 1.00 90.44 107 SER A N 1
ATOM 771 C CA . SER A 1 107 ? -2.875 8.420 -5.011 1.00 90.44 107 SER A CA 1
ATOM 772 C C . SER A 1 107 ? -2.371 8.802 -3.630 1.00 90.44 107 SER A C 1
ATOM 774 O O . SER A 1 107 ? -2.548 9.938 -3.192 1.00 90.44 107 SER A O 1
ATOM 776 N N . VAL A 1 108 ? -1.764 7.829 -2.954 1.00 92.06 108 VAL A N 1
ATOM 777 C CA . VAL A 1 108 ? -1.141 7.994 -1.636 1.00 92.06 108 VAL A CA 1
ATOM 778 C C . VAL A 1 108 ? 0.381 7.909 -1.720 1.00 92.06 108 VAL A C 1
ATOM 780 O O . VAL A 1 108 ? 1.071 8.443 -0.857 1.00 92.06 108 VAL A O 1
ATOM 783 N N . PHE A 1 109 ? 0.913 7.283 -2.774 1.00 93.62 109 PHE A N 1
ATOM 784 C CA . PHE A 1 109 ? 2.333 7.300 -3.101 1.00 93.62 109 PHE A CA 1
ATOM 785 C C . PHE A 1 109 ? 2.535 7.147 -4.610 1.00 93.62 109 PHE A C 1
ATOM 787 O O . PHE A 1 109 ? 1.877 6.330 -5.252 1.00 93.62 109 PHE A O 1
ATOM 794 N N . ASP A 1 110 ? 3.466 7.916 -5.166 1.00 93.38 110 ASP A N 1
ATOM 795 C CA . ASP A 1 110 ? 3.843 7.861 -6.578 1.00 93.38 110 ASP A CA 1
ATOM 796 C C . ASP A 1 110 ? 5.335 8.225 -6.683 1.00 93.38 110 ASP A C 1
ATOM 798 O O . ASP A 1 110 ? 5.713 9.387 -6.510 1.00 93.38 110 ASP A O 1
ATOM 802 N N . GLY A 1 111 ? 6.207 7.225 -6.837 1.00 94.50 111 GLY A N 1
ATOM 803 C CA . GLY A 1 111 ? 7.654 7.445 -6.800 1.00 94.50 111 GLY A CA 1
ATOM 804 C C . GLY A 1 111 ? 8.497 6.173 -6.790 1.00 94.50 111 GLY A C 1
ATOM 805 O O . GLY A 1 111 ? 7.987 5.060 -6.882 1.00 94.50 111 GLY A O 1
ATOM 806 N N . ARG A 1 112 ? 9.823 6.330 -6.681 1.00 95.88 112 ARG A N 1
ATOM 807 C CA . ARG A 1 112 ? 10.740 5.185 -6.569 1.00 95.88 112 ARG A CA 1
ATOM 808 C C . ARG A 1 112 ? 10.733 4.603 -5.157 1.00 95.88 112 ARG A C 1
ATOM 810 O O . ARG A 1 112 ? 10.736 5.344 -4.176 1.00 95.88 112 ARG A O 1
ATOM 817 N N . VAL A 1 113 ? 10.763 3.278 -5.084 1.00 95.88 113 VAL A N 1
ATOM 818 C CA . VAL A 1 113 ? 10.967 2.518 -3.850 1.00 95.88 113 VAL A CA 1
ATOM 819 C C . VAL A 1 113 ? 12.406 2.746 -3.368 1.00 95.88 113 VAL A C 1
ATOM 821 O O . VAL A 1 113 ? 13.332 2.545 -4.163 1.00 95.88 113 VAL A O 1
ATOM 824 N N . PRO A 1 114 ? 12.615 3.156 -2.105 1.00 95.56 114 PRO A N 1
ATOM 825 C CA . PRO A 1 114 ? 13.953 3.316 -1.536 1.00 95.56 114 PRO A CA 1
ATOM 826 C C . PRO A 1 114 ? 14.767 2.013 -1.498 1.00 95.56 114 PRO A C 1
ATOM 828 O O . PRO A 1 114 ? 14.224 0.917 -1.635 1.00 95.56 114 PRO A O 1
ATOM 831 N N . ASP A 1 115 ? 16.080 2.130 -1.288 1.00 94.06 115 ASP A N 1
ATOM 832 C CA . ASP A 1 115 ? 17.003 0.983 -1.303 1.00 94.06 115 ASP A CA 1
ATOM 833 C C . ASP A 1 115 ? 16.744 -0.024 -0.171 1.00 94.06 115 ASP A C 1
ATOM 835 O O . ASP A 1 115 ? 16.982 -1.220 -0.336 1.00 94.06 115 ASP A O 1
ATOM 839 N N . ASP A 1 116 ? 16.233 0.445 0.968 1.00 93.50 116 ASP A N 1
ATOM 840 C CA . ASP A 1 116 ? 15.811 -0.395 2.096 1.00 93.50 116 ASP A CA 1
ATOM 841 C C . ASP A 1 116 ? 14.418 -1.026 1.893 1.00 93.50 116 ASP A C 1
ATOM 843 O O . ASP A 1 116 ? 13.998 -1.889 2.668 1.00 93.50 116 ASP A O 1
ATOM 847 N N . GLY A 1 117 ? 13.715 -0.643 0.823 1.00 92.94 117 GLY A N 1
ATOM 848 C CA . GLY A 1 117 ? 12.374 -1.111 0.492 1.00 92.94 117 GLY A CA 1
ATOM 849 C C . GLY A 1 117 ? 11.264 -0.478 1.329 1.00 92.94 117 GLY A C 1
ATOM 850 O O . GLY A 1 117 ? 10.098 -0.804 1.104 1.00 92.94 117 GLY A O 1
ATOM 851 N N . ASP A 1 118 ? 11.576 0.412 2.270 1.00 94.31 118 ASP A N 1
ATOM 852 C CA . ASP A 1 118 ? 10.581 1.011 3.153 1.00 94.31 118 ASP A CA 1
ATOM 853 C C . ASP A 1 118 ? 9.999 2.264 2.491 1.00 94.31 118 ASP A C 1
ATOM 855 O O . ASP A 1 118 ? 10.679 3.252 2.217 1.00 94.31 118 ASP A O 1
ATOM 859 N N . VAL A 1 119 ? 8.702 2.225 2.188 1.00 94.75 119 VAL A N 1
ATOM 860 C CA . VAL A 1 119 ? 8.025 3.343 1.530 1.00 94.75 119 VAL A CA 1
ATOM 861 C C . VAL A 1 119 ? 7.749 4.408 2.595 1.00 94.75 119 VAL A C 1
ATOM 863 O O . VAL A 1 119 ? 7.142 4.084 3.618 1.00 94.75 119 VAL A O 1
ATOM 866 N N . PRO A 1 120 ? 8.132 5.684 2.387 1.00 91.00 120 PRO A N 1
ATOM 867 C CA . PRO A 1 120 ? 7.982 6.748 3.382 1.00 91.00 120 PRO A CA 1
ATOM 868 C C . PRO A 1 120 ? 6.530 7.255 3.455 1.00 91.00 120 PRO A C 1
ATOM 870 O O . PRO A 1 120 ? 6.240 8.432 3.243 1.00 91.00 120 PRO A O 1
ATOM 873 N N . LEU A 1 121 ? 5.602 6.344 3.732 1.00 90.38 121 LEU A N 1
ATOM 874 C CA . LEU A 1 121 ? 4.170 6.568 3.814 1.00 90.38 121 LEU A CA 1
ATOM 875 C C . LEU A 1 121 ? 3.615 5.805 5.016 1.00 90.38 121 LEU A C 1
ATOM 877 O O . LEU A 1 121 ? 3.877 4.618 5.209 1.00 90.38 121 LEU A O 1
ATOM 881 N N . THR A 1 122 ? 2.789 6.489 5.798 1.00 92.06 122 THR A N 1
ATOM 882 C CA . THR A 1 122 ? 1.942 5.860 6.809 1.00 92.06 122 THR A CA 1
ATOM 883 C C . THR A 1 122 ? 0.488 6.104 6.446 1.00 92.06 122 THR A C 1
ATOM 885 O O . THR A 1 122 ? 0.070 7.248 6.279 1.00 92.06 122 THR A O 1
ATOM 888 N N . LEU A 1 123 ? -0.274 5.024 6.335 1.00 91.06 123 LEU A N 1
ATOM 889 C CA . LEU A 1 123 ? -1.713 5.044 6.121 1.00 91.06 123 LEU A CA 1
ATOM 890 C C . LEU A 1 123 ? -2.425 4.826 7.453 1.00 91.06 123 LEU A C 1
ATOM 892 O O . LEU A 1 123 ? -1.980 4.021 8.271 1.00 91.06 123 LEU A O 1
ATOM 896 N N . THR A 1 124 ? -3.539 5.520 7.654 1.00 91.62 124 THR A N 1
ATOM 897 C CA . THR A 1 124 ? -4.426 5.296 8.799 1.00 91.62 124 THR A CA 1
ATOM 898 C C . THR A 1 124 ? -5.660 4.555 8.316 1.00 91.62 124 THR A C 1
ATOM 900 O O . THR A 1 124 ? -6.283 4.970 7.342 1.00 91.62 124 THR A O 1
ATOM 903 N N . VAL A 1 125 ? -6.012 3.469 8.994 1.00 89.75 125 VAL A N 1
ATOM 904 C CA . VAL A 1 125 ? -7.246 2.727 8.733 1.00 89.75 125 VAL A CA 1
ATOM 905 C C . VAL A 1 125 ? -8.430 3.523 9.279 1.00 89.75 125 VAL A C 1
ATOM 907 O O . VAL A 1 125 ? -8.421 3.904 10.449 1.00 89.75 125 VAL A O 1
ATOM 910 N N . THR A 1 126 ? -9.445 3.763 8.448 1.00 84.25 126 THR A N 1
ATOM 911 C CA . THR A 1 126 ? -10.659 4.507 8.811 1.00 84.25 126 THR A CA 1
ATOM 912 C C . THR A 1 126 ? -11.905 3.642 8.636 1.00 84.25 126 THR A C 1
ATOM 914 O O . THR A 1 126 ? -12.164 3.098 7.562 1.00 84.25 126 THR A O 1
ATOM 917 N N . ARG A 1 127 ? -12.717 3.508 9.690 1.00 78.19 127 ARG A N 1
ATOM 918 C CA . ARG A 1 127 ? -13.987 2.768 9.621 1.00 78.19 127 ARG A CA 1
ATOM 919 C C . ARG A 1 127 ? -15.005 3.532 8.766 1.00 78.19 127 ARG A C 1
ATOM 921 O O . ARG A 1 127 ? -15.202 4.728 8.948 1.00 78.19 127 ARG A O 1
ATOM 928 N N . GLY A 1 128 ? -15.722 2.816 7.897 1.00 63.81 128 GLY A N 1
ATOM 929 C CA . GLY A 1 128 ? -16.817 3.366 7.083 1.00 63.81 128 GLY A CA 1
ATOM 930 C C . GLY A 1 128 ? -16.439 3.699 5.636 1.00 63.81 128 GLY A C 1
ATOM 931 O O . GLY A 1 128 ? -17.337 3.892 4.820 1.00 63.81 128 GLY A O 1
ATOM 932 N N . SER A 1 129 ? -15.149 3.676 5.300 1.00 59.59 129 SER A N 1
ATOM 933 C CA . SER A 1 129 ? -14.655 3.662 3.920 1.00 59.59 129 SER A CA 1
ATOM 934 C C . SER A 1 129 ? -14.442 2.207 3.488 1.00 59.59 129 SER A C 1
ATOM 936 O O . SER A 1 129 ? -13.897 1.413 4.258 1.00 59.59 129 SER A O 1
ATOM 938 N N . GLU A 1 130 ? -14.823 1.828 2.263 1.00 61.16 130 GLU A N 1
ATOM 939 C CA . GLU A 1 130 ? -14.278 0.601 1.663 1.00 61.16 130 GLU A CA 1
ATOM 940 C C . GLU A 1 130 ? -12.760 0.759 1.580 1.00 61.16 130 GLU A C 1
ATOM 942 O O . GLU A 1 130 ? -12.251 1.445 0.695 1.00 61.16 130 GLU A O 1
ATOM 947 N N . THR A 1 131 ? -12.037 0.165 2.528 1.00 77.62 131 THR A N 1
ATOM 948 C CA . THR A 1 131 ? -10.587 0.317 2.592 1.00 77.62 131 THR A CA 1
ATOM 949 C C . THR A 1 131 ? -9.973 -0.688 1.631 1.00 77.62 131 THR A C 1
ATOM 951 O O . THR A 1 131 ? -9.684 -1.828 1.985 1.00 77.62 131 THR A O 1
ATOM 954 N N . ALA A 1 132 ? -9.830 -0.279 0.376 1.00 89.44 132 ALA A N 1
ATOM 955 C CA . ALA A 1 132 ? -9.113 -1.042 -0.631 1.00 89.44 132 ALA A CA 1
ATOM 956 C C . ALA A 1 132 ? -7.786 -0.358 -0.957 1.00 89.44 132 ALA A C 1
ATOM 958 O O . ALA A 1 132 ? -7.679 0.867 -0.947 1.00 89.44 132 ALA A O 1
ATOM 959 N N . LEU A 1 133 ? -6.773 -1.152 -1.267 1.00 91.75 133 LEU A N 1
ATOM 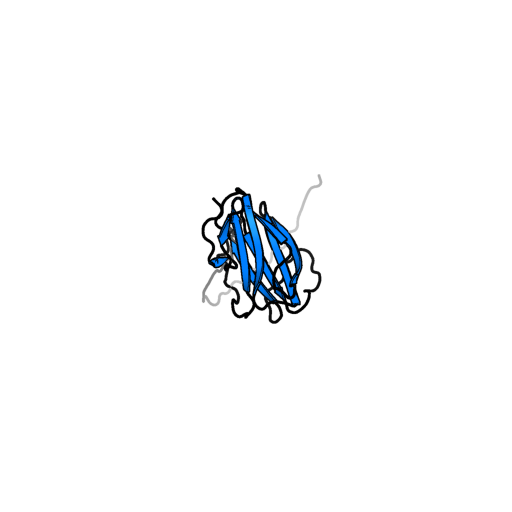960 C CA . LEU A 1 133 ? -5.480 -0.681 -1.743 1.00 91.75 133 LEU A CA 1
ATOM 961 C C . LEU A 1 133 ? -5.227 -1.274 -3.117 1.00 91.75 133 LEU A C 1
ATOM 963 O O . LEU A 1 133 ? -5.569 -2.426 -3.369 1.00 91.75 133 LEU A O 1
ATOM 967 N N . ARG A 1 134 ? -4.594 -0.513 -4.001 1.00 93.12 134 ARG A N 1
ATOM 968 C CA . ARG A 1 134 ? -4.037 -1.052 -5.240 1.00 93.12 134 ARG A CA 1
ATOM 969 C C . ARG A 1 134 ? -2.647 -0.509 -5.473 1.00 93.12 134 ARG A C 1
ATOM 971 O O . ARG A 1 134 ? -2.392 0.673 -5.254 1.00 93.12 134 ARG A O 1
ATOM 978 N N . ALA A 1 135 ? -1.762 -1.380 -5.926 1.00 93.44 135 ALA A N 1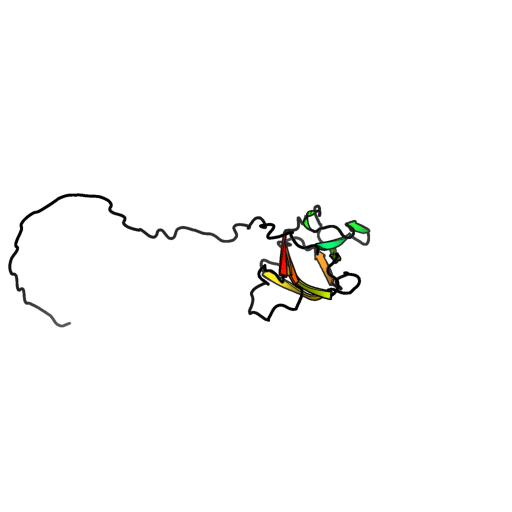
ATOM 979 C CA . ALA A 1 135 ? -0.378 -1.047 -6.199 1.00 93.44 135 ALA A CA 1
ATOM 980 C C . ALA A 1 135 ? -0.011 -1.445 -7.623 1.00 93.44 135 ALA A C 1
ATOM 982 O O . ALA A 1 135 ? -0.451 -2.481 -8.122 1.00 93.44 135 ALA A O 1
ATOM 983 N N . ALA A 1 136 ? 0.824 -0.622 -8.243 1.00 93.00 136 ALA A N 1
ATOM 984 C CA . ALA A 1 136 ? 1.550 -0.944 -9.454 1.00 93.00 136 ALA A CA 1
ATOM 985 C C . ALA A 1 136 ? 3.046 -0.819 -9.159 1.00 93.00 136 ALA A C 1
ATOM 987 O O . ALA A 1 136 ? 3.514 0.253 -8.774 1.00 93.00 136 ALA A O 1
ATOM 988 N N . LEU A 1 137 ? 3.772 -1.922 -9.321 1.00 93.00 137 LEU A N 1
ATOM 989 C CA . LEU A 1 137 ? 5.223 -2.008 -9.202 1.00 93.00 137 LEU A CA 1
ATOM 990 C C . LEU A 1 137 ? 5.819 -2.177 -10.595 1.00 93.00 137 LEU A C 1
ATOM 992 O O . LEU A 1 137 ? 5.707 -3.248 -11.195 1.00 93.00 137 LEU A O 1
ATOM 996 N N . CYS A 1 138 ? 6.454 -1.125 -11.093 1.00 92.06 138 CYS A N 1
ATOM 997 C CA . CYS A 1 138 ? 6.997 -1.057 -12.440 1.00 92.06 138 CYS A CA 1
ATOM 998 C C . CYS A 1 138 ? 8.520 -0.911 -12.437 1.00 92.06 138 CYS A C 1
ATOM 1000 O O . CYS A 1 138 ? 9.097 -0.383 -11.489 1.00 92.06 138 CYS A O 1
ATOM 1002 N N . ASP A 1 139 ? 9.185 -1.346 -13.505 1.00 91.31 139 ASP A N 1
ATOM 1003 C CA . ASP A 1 139 ? 10.631 -1.117 -13.667 1.00 91.31 139 ASP A CA 1
ATOM 1004 C C . ASP A 1 139 ? 10.958 0.377 -13.829 1.00 91.31 139 ASP A C 1
ATOM 1006 O O . ASP A 1 139 ? 11.927 0.886 -13.267 1.00 91.31 139 ASP A O 1
ATOM 1010 N N . GLU A 1 140 ? 10.098 1.094 -14.551 1.00 90.12 140 GLU A N 1
ATOM 1011 C CA . GLU A 1 140 ? 10.199 2.529 -14.799 1.00 90.12 140 GLU A CA 1
ATOM 1012 C C . GLU A 1 140 ? 8.869 3.228 -14.519 1.00 90.12 140 GLU A C 1
ATOM 1014 O O . GLU A 1 140 ? 7.816 2.593 -14.420 1.00 90.12 140 GLU A O 1
ATOM 1019 N N . ALA A 1 141 ? 8.919 4.557 -14.410 1.00 89.12 141 ALA A N 1
ATOM 1020 C CA . ALA A 1 141 ? 7.718 5.363 -14.250 1.00 89.12 141 ALA A CA 1
ATOM 1021 C C . ALA A 1 141 ? 6.761 5.142 -15.440 1.00 89.12 141 ALA A C 1
ATOM 1023 O O . ALA A 1 141 ? 7.166 5.343 -16.592 1.00 89.12 141 ALA A O 1
ATOM 1024 N N . PRO A 1 142 ? 5.497 4.750 -15.199 1.00 82.19 142 PRO A N 1
ATOM 1025 C CA . PRO A 1 142 ? 4.519 4.624 -16.264 1.00 82.19 142 PRO A CA 1
ATOM 1026 C C . PRO A 1 142 ? 4.248 6.006 -16.882 1.00 82.19 142 PRO A C 1
ATOM 1028 O O . PRO A 1 142 ? 4.298 7.023 -16.181 1.00 82.19 142 PRO A O 1
ATOM 1031 N N . PRO A 1 143 ? 3.954 6.080 -18.191 1.00 77.62 143 PRO A N 1
ATOM 1032 C CA . PRO A 1 143 ? 3.650 7.349 -18.837 1.00 77.62 143 PRO A CA 1
ATOM 1033 C C . PRO A 1 143 ? 2.425 8.006 -18.179 1.00 77.62 143 PRO A C 1
ATOM 1035 O O . PRO A 1 143 ? 1.473 7.306 -17.821 1.00 77.62 143 PRO A O 1
ATOM 1038 N N . PRO A 1 144 ? 2.408 9.344 -18.037 1.00 68.06 144 PRO A N 1
ATOM 1039 C CA . PRO A 1 144 ? 1.260 10.038 -17.475 1.00 68.06 144 PRO A CA 1
ATOM 1040 C C . PRO A 1 144 ? 0.034 9.808 -18.367 1.00 68.06 144 PRO A C 1
ATOM 1042 O O . PRO A 1 144 ? 0.034 10.150 -19.549 1.00 68.06 144 PRO A O 1
ATOM 1045 N N . GLY A 1 145 ? -1.017 9.228 -17.790 1.00 60.28 145 GLY A N 1
ATOM 1046 C CA . GLY A 1 145 ? -2.304 9.000 -18.440 1.00 60.28 145 GLY A CA 1
ATOM 1047 C C . GLY A 1 145 ? -3.439 9.628 -17.629 1.00 60.28 145 GLY A C 1
ATOM 1048 O O . GLY A 1 145 ? -3.378 9.638 -16.396 1.00 60.28 145 GLY A O 1
ATOM 1049 N N . PRO A 1 146 ? -4.479 10.182 -18.273 1.00 54.25 146 PRO A N 1
ATOM 1050 C CA . PRO A 1 146 ? -5.583 10.801 -17.553 1.00 54.25 146 PRO A CA 1
ATOM 1051 C C . PRO A 1 146 ? -6.400 9.743 -16.804 1.00 54.25 146 PRO A C 1
ATOM 1053 O O . PRO A 1 146 ? -7.014 8.889 -17.430 1.00 54.25 146 PRO A O 1
ATOM 1056 N N . GLY A 1 147 ? -6.433 9.824 -15.470 1.00 59.38 147 GLY A N 1
ATOM 1057 C CA . GLY A 1 147 ? -7.431 9.168 -14.609 1.00 59.38 147 GLY A CA 1
ATOM 1058 C C . GLY A 1 147 ? -7.473 7.634 -14.618 1.00 59.38 147 GLY A C 1
ATOM 1059 O O . GLY A 1 147 ? -8.337 7.057 -13.962 1.00 59.38 147 GLY A O 1
ATOM 1060 N N . VAL A 1 148 ? -6.569 6.972 -15.338 1.00 74.25 148 VAL A N 1
ATOM 1061 C CA . VAL A 1 148 ? -6.516 5.513 -15.463 1.00 74.25 148 VAL A CA 1
ATOM 1062 C C . VAL A 1 148 ? -5.333 4.996 -14.655 1.00 74.25 148 VAL A C 1
ATOM 1064 O O . VAL A 1 148 ? -4.213 5.488 -14.787 1.00 74.25 148 VAL A O 1
ATOM 1067 N N . PHE A 1 149 ? -5.597 4.015 -13.795 1.00 84.00 149 PHE A N 1
ATOM 1068 C CA . PHE A 1 149 ? -4.542 3.313 -13.074 1.00 84.00 149 PHE A CA 1
ATOM 1069 C C . PHE A 1 149 ? -3.712 2.454 -14.023 1.00 84.00 149 PHE A C 1
ATOM 1071 O O . PHE A 1 149 ? -4.195 2.032 -15.073 1.00 84.00 149 PHE A O 1
ATOM 1078 N N . VAL A 1 150 ? -2.467 2.182 -13.641 1.00 83.88 150 VAL A N 1
ATOM 1079 C CA . VAL A 1 150 ? -1.525 1.400 -14.445 1.00 83.88 150 VAL A CA 1
ATOM 1080 C C . VAL A 1 150 ? -2.121 0.025 -14.762 1.00 83.88 150 VAL A C 1
ATOM 1082 O O . VAL A 1 150 ? -2.575 -0.684 -13.864 1.00 83.88 150 VAL A O 1
ATOM 1085 N N . ALA A 1 151 ? -2.131 -0.342 -16.043 1.00 79.06 151 ALA A N 1
ATOM 1086 C CA . ALA A 1 151 ? -2.562 -1.663 -16.486 1.00 79.06 151 ALA A CA 1
ATOM 1087 C C . ALA A 1 151 ? -1.451 -2.704 -16.243 1.00 79.06 151 ALA A C 1
ATOM 1089 O O . ALA A 1 151 ? -0.271 -2.360 -16.360 1.00 79.06 151 ALA A O 1
ATOM 1090 N N . PRO A 1 152 ? -1.795 -3.969 -15.937 1.00 76.56 152 PRO A N 1
ATOM 1091 C CA . PRO A 1 152 ? -0.799 -5.032 -15.838 1.00 76.56 152 PRO A CA 1
ATOM 1092 C C . PRO A 1 152 ? -0.096 -5.238 -17.187 1.00 76.56 152 PRO A C 1
ATOM 1094 O O . PRO A 1 152 ? -0.721 -5.144 -18.246 1.00 76.56 152 PRO A O 1
ATOM 1097 N N . GLY A 1 153 ? 1.199 -5.541 -17.155 1.00 74.06 153 GLY A N 1
ATOM 1098 C CA . GLY A 1 153 ? 2.003 -5.764 -18.356 1.00 74.06 153 GLY A CA 1
ATOM 1099 C C . GLY A 1 153 ? 3.409 -6.251 -18.023 1.00 74.06 153 GLY A C 1
ATOM 1100 O O . GLY A 1 153 ? 3.763 -6.393 -16.858 1.00 74.06 153 GLY A O 1
ATOM 1101 N N . GLU A 1 154 ? 4.229 -6.492 -19.047 1.00 67.06 154 GLU A N 1
ATOM 1102 C CA . GLU A 1 154 ? 5.583 -7.051 -18.875 1.00 67.06 154 GLU A CA 1
ATOM 1103 C C . GLU A 1 154 ? 6.483 -6.197 -17.967 1.00 67.06 154 GLU A C 1
ATOM 1105 O O . GLU A 1 154 ? 7.333 -6.738 -17.268 1.00 67.06 154 GLU A O 1
ATOM 1110 N N . SER A 1 155 ? 6.262 -4.881 -17.932 1.00 82.75 155 SER A N 1
ATOM 1111 C CA . SER A 1 155 ? 7.032 -3.929 -17.128 1.00 82.75 155 SER A CA 1
ATOM 1112 C C . SER A 1 155 ? 6.383 -3.546 -15.798 1.00 82.75 155 SER A C 1
ATOM 1114 O O . SER A 1 155 ? 6.988 -2.773 -15.057 1.00 82.75 155 SER A O 1
ATOM 1116 N N . CYS A 1 156 ? 5.167 -4.028 -15.499 1.00 87.88 156 CYS A N 1
ATOM 1117 C CA . CYS A 1 156 ? 4.380 -3.606 -14.338 1.00 87.88 156 CYS A CA 1
ATOM 1118 C C . CYS A 1 156 ? 3.580 -4.761 -13.721 1.00 87.88 156 CYS A C 1
ATOM 1120 O O . CYS A 1 156 ? 2.682 -5.331 -14.344 1.00 87.88 156 CYS A O 1
ATOM 1122 N N . GLN A 1 157 ? 3.846 -5.032 -12.445 1.00 89.81 157 GLN A N 1
ATOM 1123 C CA . GLN A 1 157 ? 3.061 -5.935 -11.604 1.00 89.81 157 GLN A CA 1
ATOM 1124 C C . GLN A 1 157 ? 1.972 -5.133 -10.902 1.00 89.81 157 GLN A C 1
ATOM 1126 O O . GLN A 1 157 ? 2.267 -4.117 -10.272 1.00 89.81 157 GLN A O 1
ATOM 1131 N N . VAL A 1 158 ? 0.723 -5.577 -11.010 1.00 90.25 158 VAL A N 1
ATOM 1132 C CA . VAL A 1 158 ? -0.429 -4.861 -10.459 1.00 90.25 158 VAL A CA 1
ATOM 1133 C C . VAL A 1 158 ? -1.201 -5.778 -9.530 1.00 90.25 158 VAL A C 1
ATOM 1135 O O . VAL A 1 158 ? -1.499 -6.913 -9.885 1.00 90.25 158 VAL A O 1
ATOM 1138 N N . ALA A 1 159 ? -1.550 -5.272 -8.354 1.00 90.25 159 ALA A N 1
ATOM 1139 C CA . ALA A 1 159 ? -2.365 -5.993 -7.389 1.00 90.25 159 ALA A CA 1
ATOM 1140 C C . ALA A 1 159 ? -3.357 -5.050 -6.706 1.00 90.25 159 ALA A C 1
ATOM 1142 O O . ALA A 1 15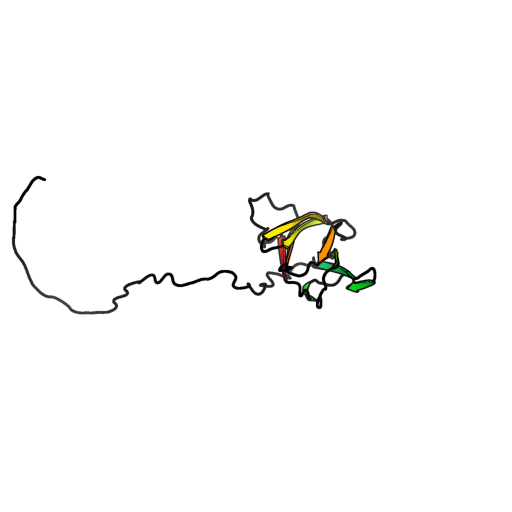9 ? -3.143 -3.838 -6.625 1.00 90.25 159 ALA A O 1
ATOM 1143 N N . THR A 1 160 ? -4.487 -5.604 -6.273 1.00 91.81 160 THR A N 1
ATOM 1144 C CA . THR A 1 160 ? -5.551 -4.890 -5.562 1.00 91.81 160 THR A CA 1
ATOM 1145 C C . THR A 1 160 ? -6.035 -5.752 -4.406 1.00 91.81 160 THR A C 1
ATOM 1147 O O . THR A 1 160 ? -6.317 -6.932 -4.596 1.00 91.81 160 THR A O 1
ATOM 1150 N N . TRP A 1 161 ? -6.159 -5.146 -3.232 1.00 91.81 161 TRP A N 1
ATOM 1151 C CA . TRP A 1 161 ? -6.550 -5.786 -1.983 1.00 91.81 161 TRP A CA 1
ATOM 1152 C C . TRP A 1 161 ? -7.732 -5.045 -1.371 1.00 91.81 161 TRP A C 1
ATOM 1154 O O . TRP A 1 161 ? -7.779 -3.816 -1.398 1.00 91.81 161 TRP A O 1
ATOM 1164 N N . VAL A 1 162 ? -8.665 -5.790 -0.786 1.00 89.81 162 VAL A N 1
ATOM 1165 C CA . VAL A 1 162 ? -9.748 -5.247 0.042 1.00 89.81 162 VAL A CA 1
ATOM 1166 C C . VAL A 1 162 ? -9.442 -5.627 1.484 1.00 89.81 162 VAL A C 1
ATOM 1168 O O . VAL A 1 162 ? -9.276 -6.809 1.777 1.00 89.81 162 VAL A O 1
ATOM 1171 N N . LEU A 1 163 ? -9.338 -4.640 2.371 1.00 88.12 163 LEU A N 1
ATOM 1172 C CA . LEU A 1 163 ? -8.993 -4.851 3.774 1.00 88.12 163 LEU A CA 1
ATOM 1173 C C . LEU A 1 163 ? -10.263 -5.064 4.610 1.00 88.12 163 LEU A C 1
ATOM 1175 O O . LEU A 1 163 ? -11.226 -4.305 4.489 1.00 88.12 163 LEU A O 1
ATOM 1179 N N . ASP A 1 164 ? -10.261 -6.075 5.483 1.00 87.81 164 ASP A N 1
ATOM 1180 C CA . ASP A 1 164 ? -11.314 -6.271 6.491 1.00 87.81 164 ASP A CA 1
ATOM 1181 C C . ASP A 1 164 ? -11.103 -5.261 7.628 1.00 87.81 164 ASP A C 1
ATOM 1183 O O . ASP A 1 164 ? -10.155 -5.388 8.402 1.00 87.81 164 ASP A O 1
ATOM 1187 N N . VAL A 1 165 ? -11.965 -4.245 7.722 1.00 86.81 165 VAL A N 1
ATOM 1188 C CA . VAL A 1 165 ? -11.912 -3.197 8.755 1.00 86.81 165 VAL A CA 1
ATOM 1189 C C . VAL A 1 165 ? -13.158 -3.275 9.634 1.00 86.81 165 VAL A C 1
ATOM 1191 O O . VAL A 1 165 ? -14.280 -3.257 9.124 1.00 86.81 165 VAL A O 1
ATOM 1194 N N . ARG A 1 166 ? -12.970 -3.335 10.958 1.00 83.12 166 ARG A N 1
ATOM 1195 C CA . ARG A 1 166 ? -14.043 -3.541 11.944 1.00 83.12 166 ARG A CA 1
ATOM 1196 C C . ARG A 1 166 ? -14.156 -2.447 12.985 1.00 83.12 166 ARG A C 1
ATOM 1198 O O . ARG A 1 166 ? -13.159 -1.895 13.496 1.00 83.12 166 ARG A O 1
#

Sequence (166 aa):
MNDAAHRAGASRLWLAAGGALGLAVATFVLLSVARGPDEAARPDAAAAGGTRRVEVTVARAGTTLYERAPLDDLGPLADGDRMMVSVRDGAGAFLRLEARDEGRWASVFDGRVPDDGDVPLTLTVTRGSETALRAALCDEAPPPGPGVFVAPGESCQVATWVLDVR

pLDDT: mean 75.09, std 21.9, range [34.34, 97.25]